Protein AF-A0A6G2DEZ3-F1 (afdb_monomer_lite)

Radius of gyration: 16.04 Å; chains: 1; bounding box: 42×24×45 Å

Secondary structure (DSSP, 8-state):
----HHHHH-B-STT-B---HHHHHHHHHHHHHT--S-EEEE--STTEEEEEE---TT---EEEEEESSSS-----B--GGGTT-EEE-SS-S---EEE--TTSB-

Organism: Streptococcus pneumoniae (NCBI:txid1313)

pLDDT: mean 96.43, std 2.33, range [85.75, 98.69]

Foldseek 3Di:
DDDDPCQQCWDDDPPTDDHPNVLVVLVVCCVVAAQAADKDWDPPDPFKTKIKHQGDVPHHIDIDIGGPDDDDDDKDARDLVQAQPWDDDSSPPDGDIDGQHNRRID

Sequence (106 aa):
PCVFYGDYYGISGQYAQEDFKEILDRLLAIRKDLAYGEQNDYFDHANCIGWVRSGAENQSPIAVLISNDQENSKSMFVDQEWTNQTFVDLLGNHQGQVTIDEEGYG

Structure (mmCIF, N/CA/C/O backbone):
data_AF-A0A6G2DEZ3-F1
#
_entry.id   AF-A0A6G2DEZ3-F1
#
loop_
_atom_site.group_PDB
_atom_site.id
_atom_site.type_symbol
_atom_site.label_atom_id
_atom_site.label_alt_id
_atom_site.label_comp_id
_atom_site.label_asym_id
_atom_site.label_entity_id
_atom_site.label_seq_id
_atom_site.pdbx_PDB_ins_code
_atom_site.Cartn_x
_atom_site.Cartn_y
_atom_site.Cartn_z
_atom_site.occupancy
_atom_site.B_iso_or_equiv
_atom_site.auth_seq_id
_atom_site.auth_comp_id
_atom_site.auth_asym_id
_atom_site.auth_atom_id
_atom_site.pdbx_PDB_model_num
ATOM 1 N N . PRO A 1 1 ? -5.723 6.405 -13.210 1.00 90.88 1 PRO A N 1
ATOM 2 C CA . PRO A 1 1 ? -4.257 6.237 -13.374 1.00 90.88 1 PRO A CA 1
ATOM 3 C C . PRO A 1 1 ? -3.970 5.842 -14.827 1.00 90.88 1 PRO A C 1
ATOM 5 O O . PRO A 1 1 ? -4.834 5.221 -15.441 1.00 90.88 1 PRO A O 1
ATOM 8 N N . CYS A 1 2 ? -2.813 6.220 -15.370 1.00 96.81 2 CYS A N 1
ATOM 9 C CA . CYS A 1 2 ? -2.348 5.794 -16.692 1.00 96.81 2 CYS A CA 1
ATOM 10 C C . CYS A 1 2 ? -1.050 5.010 -16.485 1.00 96.81 2 CYS A C 1
ATOM 12 O O . CYS A 1 2 ? -0.087 5.578 -15.977 1.00 96.81 2 CYS A O 1
ATOM 14 N N . VAL A 1 3 ? -1.053 3.712 -16.793 1.00 97.06 3 VAL A N 1
ATOM 15 C CA . VAL A 1 3 ? 0.139 2.865 -16.647 1.00 97.06 3 VAL A CA 1
ATOM 16 C C . VAL A 1 3 ? 1.068 3.126 -17.823 1.00 97.06 3 VAL A C 1
ATOM 18 O O . VAL A 1 3 ? 0.630 3.124 -18.975 1.00 97.06 3 VAL A O 1
ATOM 21 N N . PHE A 1 4 ? 2.346 3.347 -17.538 1.00 96.94 4 PHE A N 1
ATOM 22 C CA . PHE A 1 4 ? 3.345 3.529 -18.576 1.00 96.94 4 PHE A CA 1
ATOM 23 C C . PHE A 1 4 ? 3.762 2.176 -19.167 1.00 96.94 4 PHE A C 1
ATOM 25 O O . PHE A 1 4 ? 4.065 1.235 -18.438 1.00 96.94 4 PHE A O 1
ATOM 32 N N . TYR A 1 5 ? 3.792 2.077 -20.501 1.00 96.44 5 TYR A N 1
ATOM 33 C CA . TYR A 1 5 ? 4.124 0.833 -21.210 1.00 96.44 5 TYR A CA 1
ATOM 34 C C . TYR A 1 5 ? 5.487 0.270 -20.786 1.00 96.44 5 TYR A C 1
ATOM 36 O O . TYR A 1 5 ? 5.608 -0.933 -20.575 1.00 96.44 5 TYR A O 1
ATOM 44 N N . GLY A 1 6 ? 6.491 1.141 -20.634 1.00 97.25 6 GLY A N 1
ATOM 45 C CA . GLY A 1 6 ? 7.840 0.739 -20.240 1.00 97.25 6 GLY A CA 1
ATOM 46 C C . GLY A 1 6 ? 7.922 0.168 -18.828 1.00 97.25 6 GLY A C 1
ATOM 47 O O . GLY A 1 6 ? 8.690 -0.757 -18.609 1.00 97.25 6 GLY A O 1
ATOM 48 N N . ASP A 1 7 ? 7.089 0.635 -17.896 1.00 97.56 7 ASP A N 1
ATOM 49 C CA . ASP A 1 7 ? 7.053 0.064 -16.545 1.00 97.56 7 ASP A CA 1
ATOM 50 C C . ASP A 1 7 ? 6.359 -1.304 -16.533 1.00 97.56 7 ASP A C 1
ATOM 52 O O . ASP A 1 7 ? 6.645 -2.126 -15.674 1.00 97.56 7 ASP A O 1
ATOM 56 N N . TYR A 1 8 ? 5.457 -1.579 -17.480 1.00 98.12 8 TYR A N 1
ATOM 57 C CA . TYR A 1 8 ? 4.718 -2.845 -17.525 1.00 98.12 8 TYR A CA 1
ATOM 58 C C . TYR A 1 8 ? 5.400 -3.935 -18.364 1.00 98.12 8 TYR A C 1
ATOM 60 O O . TYR A 1 8 ? 5.286 -5.115 -18.046 1.00 98.12 8 TYR A O 1
ATOM 68 N N . TYR A 1 9 ? 6.081 -3.563 -19.450 1.00 97.50 9 TYR A N 1
ATOM 69 C CA . TYR A 1 9 ? 6.731 -4.505 -20.374 1.00 97.50 9 TYR A CA 1
ATOM 70 C C . TYR A 1 9 ? 8.258 -4.377 -20.422 1.00 97.50 9 TYR A C 1
ATOM 72 O O . TYR A 1 9 ? 8.906 -5.139 -21.139 1.00 97.50 9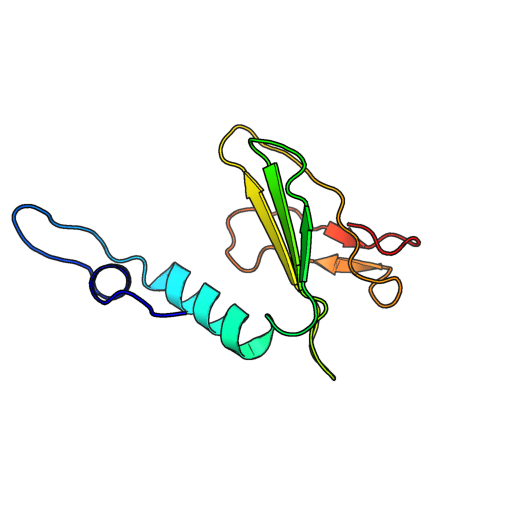 TYR A O 1
ATOM 80 N N . GLY A 1 10 ? 8.831 -3.414 -19.699 1.00 97.56 10 GLY A N 1
ATOM 81 C CA . GLY A 1 10 ? 10.248 -3.091 -19.770 1.00 97.56 10 GLY A CA 1
ATOM 82 C C . GLY A 1 10 ? 10.595 -2.302 -21.032 1.00 97.56 10 GLY A C 1
ATOM 83 O O . GLY A 1 10 ? 9.814 -2.181 -21.985 1.00 97.56 10 GLY A O 1
ATOM 84 N N . ILE A 1 11 ? 11.804 -1.752 -21.051 1.00 97.06 11 ILE A N 1
ATOM 85 C CA . ILE A 1 11 ? 12.391 -1.109 -22.230 1.00 97.06 11 ILE A CA 1
ATOM 86 C C . ILE A 1 11 ? 13.771 -1.718 -22.456 1.00 97.06 11 ILE A C 1
ATOM 88 O O . ILE A 1 11 ? 14.573 -1.826 -21.535 1.00 97.06 11 ILE A O 1
ATOM 92 N N . SER A 1 12 ? 14.075 -2.091 -23.697 1.00 96.00 12 SER A N 1
ATOM 93 C CA . SER A 1 12 ? 15.398 -2.573 -24.107 1.00 96.00 12 SER A CA 1
ATOM 94 C C . SER A 1 12 ? 16.208 -1.472 -24.798 1.00 96.00 12 SER A C 1
ATOM 96 O O . SER A 1 12 ? 15.640 -0.663 -25.531 1.00 96.00 12 SER A O 1
ATOM 98 N N . GLY A 1 13 ? 17.536 -1.486 -24.663 1.00 94.62 13 GLY A N 1
ATOM 99 C CA . GLY A 1 13 ? 18.442 -0.589 -25.391 1.00 94.62 13 GLY A CA 1
ATOM 100 C C . GLY A 1 13 ? 19.495 0.052 -24.491 1.00 94.62 13 GLY A C 1
ATOM 101 O O . GLY A 1 13 ? 19.772 -0.437 -23.402 1.00 94.62 13 GLY A O 1
ATOM 102 N N . GLN A 1 14 ? 20.079 1.164 -24.946 1.00 93.19 14 GLN A N 1
ATOM 103 C CA . GLN A 1 14 ? 21.107 1.902 -24.196 1.00 93.19 14 GLN A CA 1
ATOM 104 C C . GLN A 1 14 ? 20.608 2.408 -22.829 1.00 93.19 14 GLN A C 1
ATOM 106 O O . GLN A 1 14 ? 21.398 2.543 -21.900 1.00 93.19 14 GLN A O 1
ATOM 111 N N . TYR A 1 15 ? 19.304 2.662 -22.716 1.00 91.00 15 TYR A N 1
ATOM 112 C CA . TYR A 1 15 ? 18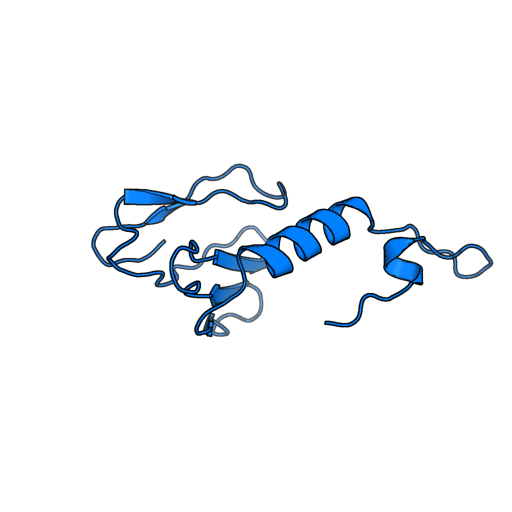.626 3.117 -21.502 1.00 91.00 15 TYR A CA 1
ATOM 113 C C . TYR A 1 15 ? 17.593 2.075 -21.062 1.00 91.00 15 TYR A C 1
ATOM 115 O O . TYR A 1 15 ? 16.414 2.384 -20.908 1.00 91.00 15 TYR A O 1
ATOM 123 N N . ALA A 1 16 ? 18.024 0.812 -20.987 1.00 94.31 16 ALA A N 1
ATOM 124 C CA . ALA A 1 16 ? 17.149 -0.289 -20.617 1.00 94.31 16 ALA A CA 1
ATOM 125 C C . ALA A 1 16 ? 16.604 -0.130 -19.190 1.00 94.31 16 ALA A C 1
ATOM 127 O O . ALA A 1 16 ? 17.307 0.345 -18.298 1.00 94.31 16 ALA A O 1
ATOM 128 N N . GLN A 1 17 ? 15.367 -0.575 -18.995 1.00 95.56 17 GLN A N 1
ATOM 129 C CA . GLN A 1 17 ? 14.705 -0.658 -17.700 1.00 95.56 17 GLN A CA 1
ATOM 130 C C . GLN A 1 17 ? 13.961 -1.990 -17.632 1.00 95.56 17 GLN A C 1
ATOM 132 O O . GLN A 1 17 ? 13.269 -2.359 -18.586 1.00 95.56 17 GLN A O 1
ATOM 137 N N . GLU A 1 18 ? 14.120 -2.703 -16.521 1.00 97.06 18 GLU A N 1
ATOM 138 C CA . GLU A 1 18 ? 13.313 -3.888 -16.233 1.00 97.06 18 GLU A CA 1
ATOM 139 C C . GLU A 1 18 ? 11.844 -3.502 -16.033 1.00 97.06 18 GLU A C 1
ATOM 141 O O . GLU A 1 18 ? 11.515 -2.351 -15.728 1.00 97.06 18 GLU A O 1
ATOM 146 N N . ASP A 1 19 ? 10.953 -4.465 -16.254 1.00 97.50 19 ASP A N 1
ATOM 147 C CA . ASP A 1 19 ? 9.545 -4.270 -15.954 1.00 97.50 19 ASP A CA 1
ATOM 148 C C . ASP A 1 19 ? 9.268 -4.362 -14.447 1.00 97.50 19 ASP A C 1
ATOM 150 O O . ASP A 1 19 ? 10.026 -4.930 -13.662 1.00 97.50 19 ASP A O 1
ATOM 154 N N . PHE A 1 20 ? 8.134 -3.796 -14.061 1.00 97.62 20 PHE A N 1
ATOM 155 C CA . PHE A 1 20 ? 7.535 -3.879 -12.738 1.00 97.62 20 PHE A CA 1
ATOM 156 C C . PHE A 1 20 ? 6.199 -4.621 -12.824 1.00 97.62 20 PHE A C 1
ATOM 158 O O . PHE A 1 20 ? 5.252 -4.307 -12.096 1.00 97.62 20 PHE A O 1
ATOM 165 N N . LYS A 1 21 ? 6.068 -5.579 -13.750 1.00 97.88 21 LYS A N 1
ATOM 166 C CA . LYS A 1 21 ? 4.772 -6.159 -14.104 1.00 97.88 21 LYS A CA 1
ATOM 167 C C . LYS A 1 21 ? 4.077 -6.798 -12.908 1.00 97.88 21 LYS A C 1
ATOM 169 O O . LYS A 1 21 ? 2.895 -6.548 -12.697 1.00 97.88 21 LYS A O 1
ATOM 174 N N . GLU A 1 22 ? 4.800 -7.581 -12.107 1.00 97.25 22 GLU A N 1
ATOM 175 C CA . GLU A 1 22 ? 4.201 -8.293 -10.971 1.00 97.25 22 GLU A CA 1
ATOM 176 C C . GLU A 1 22 ? 3.603 -7.325 -9.939 1.00 97.25 22 GLU A C 1
ATOM 178 O O . GLU A 1 22 ? 2.464 -7.501 -9.499 1.00 97.25 22 GLU A O 1
ATOM 183 N N . ILE A 1 23 ? 4.344 -6.276 -9.570 1.00 97.38 23 ILE A N 1
ATOM 184 C CA . ILE A 1 23 ? 3.860 -5.293 -8.598 1.00 97.38 23 ILE A CA 1
ATOM 185 C C . ILE A 1 23 ? 2.736 -4.433 -9.190 1.00 97.38 23 ILE A C 1
ATOM 187 O O . ILE A 1 23 ? 1.761 -4.130 -8.498 1.00 97.38 23 ILE A O 1
ATOM 191 N N . LEU A 1 24 ? 2.813 -4.096 -10.483 1.00 98.12 24 LEU A N 1
ATOM 192 C CA . LEU A 1 24 ? 1.756 -3.371 -11.183 1.00 98.12 24 LEU A CA 1
ATOM 193 C C . LEU A 1 24 ? 0.471 -4.194 -11.280 1.00 98.12 24 LEU A C 1
ATOM 195 O O . LEU A 1 24 ? -0.598 -3.637 -11.047 1.00 98.12 24 LEU A O 1
ATOM 199 N N . ASP A 1 25 ? 0.545 -5.498 -11.549 1.00 97.94 25 ASP A N 1
ATOM 200 C CA . ASP A 1 25 ? -0.626 -6.382 -11.574 1.00 97.94 25 ASP A CA 1
ATOM 201 C C . ASP A 1 25 ? -1.340 -6.389 -10.210 1.00 97.94 25 ASP A C 1
ATOM 203 O O . ASP A 1 25 ? -2.567 -6.248 -10.152 1.00 97.94 25 ASP A O 1
ATOM 207 N N . ARG A 1 26 ? -0.587 -6.447 -9.101 1.00 98.00 26 ARG A N 1
ATOM 208 C CA . ARG A 1 26 ? -1.145 -6.347 -7.738 1.00 98.00 26 ARG A CA 1
ATOM 209 C C . ARG A 1 26 ? -1.792 -4.985 -7.482 1.00 98.00 26 ARG A C 1
ATOM 211 O O . ARG A 1 26 ? -2.942 -4.926 -7.051 1.00 98.00 26 ARG A O 1
ATOM 218 N N . LEU A 1 27 ? -1.095 -3.888 -7.785 1.00 98.00 27 LEU A N 1
ATOM 219 C CA . LEU A 1 27 ? -1.619 -2.528 -7.604 1.00 98.00 27 LEU A CA 1
ATOM 220 C C . LEU A 1 27 ? -2.868 -2.267 -8.457 1.00 98.00 27 LEU A C 1
ATOM 222 O O . LEU A 1 27 ? -3.803 -1.608 -8.000 1.00 98.00 27 LEU A O 1
ATOM 226 N N . LEU A 1 28 ? -2.910 -2.793 -9.682 1.00 98.19 28 LEU A N 1
ATOM 227 C CA . LEU A 1 28 ? -4.062 -2.686 -10.575 1.00 98.19 28 LEU A CA 1
ATOM 228 C C . LEU A 1 28 ? -5.265 -3.469 -10.044 1.00 98.19 28 LEU A C 1
ATOM 230 O O . LEU A 1 28 ? -6.376 -2.938 -10.091 1.00 98.19 28 LEU A O 1
ATOM 234 N N . ALA A 1 29 ? -5.060 -4.671 -9.498 1.00 97.38 29 ALA A N 1
ATOM 235 C CA . ALA A 1 29 ? -6.117 -5.436 -8.835 1.00 97.38 29 ALA A CA 1
ATOM 236 C C . ALA A 1 29 ? -6.664 -4.690 -7.605 1.00 97.38 29 ALA A C 1
ATOM 238 O O . ALA A 1 29 ? -7.863 -4.433 -7.526 1.00 97.38 29 ALA A O 1
ATOM 239 N N . ILE A 1 30 ? -5.786 -4.212 -6.713 1.00 96.94 30 ILE A N 1
ATOM 240 C CA . ILE A 1 30 ? -6.176 -3.403 -5.542 1.00 96.94 30 ILE A CA 1
ATOM 241 C C . ILE A 1 30 ? -6.961 -2.160 -5.980 1.00 96.94 30 ILE A C 1
ATOM 243 O O . ILE A 1 30 ? -8.011 -1.838 -5.420 1.00 96.94 30 ILE A O 1
ATOM 247 N N . ARG A 1 31 ? -6.493 -1.460 -7.021 1.00 96.69 31 ARG A N 1
ATOM 248 C CA . ARG A 1 31 ? -7.175 -0.269 -7.541 1.00 96.69 31 ARG A CA 1
ATOM 249 C C . ARG A 1 31 ? -8.554 -0.583 -8.116 1.00 96.69 31 ARG A C 1
ATOM 251 O O . ARG A 1 31 ? -9.438 0.273 -8.020 1.00 96.69 31 ARG A O 1
ATOM 258 N N . LYS A 1 32 ? -8.708 -1.731 -8.772 1.00 96.00 32 LYS A N 1
ATOM 259 C CA . LYS A 1 32 ? -9.953 -2.161 -9.415 1.00 96.00 32 LYS A CA 1
ATOM 260 C C . LYS A 1 32 ? -10.988 -2.643 -8.403 1.00 96.00 32 LYS A C 1
ATOM 262 O O . LYS A 1 32 ? -12.168 -2.393 -8.615 1.00 96.00 32 LYS A O 1
ATOM 267 N N . ASP A 1 33 ? -10.554 -3.302 -7.334 1.00 95.31 33 ASP A N 1
ATOM 268 C CA . ASP A 1 33 ? -11.471 -4.038 -6.463 1.00 95.31 33 ASP A CA 1
ATOM 269 C C . ASP A 1 33 ? -11.665 -3.376 -5.087 1.00 95.31 33 ASP A C 1
ATOM 271 O O . ASP A 1 33 ? -12.711 -3.578 -4.477 1.00 95.31 33 ASP A O 1
ATOM 275 N N . LEU A 1 34 ? -10.710 -2.559 -4.610 1.00 96.12 34 LEU A N 1
ATOM 276 C CA . LEU A 1 34 ? -10.694 -2.070 -3.218 1.00 96.12 34 LEU A CA 1
ATOM 277 C C . LEU A 1 34 ? -10.519 -0.549 -3.060 1.00 96.12 34 LEU A C 1
ATOM 279 O O . LEU A 1 34 ? -11.073 0.045 -2.142 1.00 96.12 34 LEU A O 1
ATOM 283 N N . ALA A 1 35 ? -9.765 0.124 -3.936 1.00 96.31 35 ALA A N 1
ATOM 284 C CA . ALA A 1 35 ? -9.415 1.540 -3.747 1.00 96.31 35 ALA A CA 1
ATOM 285 C C . ALA A 1 35 ? -10.542 2.516 -4.159 1.00 96.31 35 ALA A C 1
ATOM 287 O O . ALA A 1 35 ? -10.392 3.307 -5.107 1.00 96.31 35 ALA A O 1
ATOM 288 N N . TYR A 1 36 ? -11.658 2.482 -3.433 1.00 96.25 36 TYR A N 1
ATOM 289 C CA . TYR A 1 36 ? -12.842 3.341 -3.571 1.00 96.25 36 TYR A CA 1
ATOM 290 C C . TYR A 1 36 ? -13.142 4.073 -2.255 1.00 96.25 36 TYR A C 1
ATOM 292 O O . TYR A 1 36 ? -12.376 3.973 -1.304 1.00 96.25 36 TYR A O 1
ATOM 300 N N . GLY A 1 37 ? -14.200 4.881 -2.227 1.00 97.25 37 GLY A N 1
ATOM 301 C CA . GLY A 1 37 ? -14.541 5.680 -1.050 1.00 97.25 37 GLY A CA 1
ATOM 302 C C . GLY A 1 37 ? -13.689 6.935 -0.876 1.00 97.25 37 GLY A C 1
ATOM 303 O O . GLY A 1 37 ? -12.824 7.245 -1.712 1.00 97.25 37 GLY A O 1
ATOM 304 N N . GLU A 1 38 ? -13.983 7.642 0.214 1.00 97.50 38 GLU A N 1
ATOM 305 C CA . GLU A 1 38 ? -13.280 8.840 0.668 1.00 97.50 38 GLU A CA 1
ATOM 306 C C . GLU A 1 38 ? -11.827 8.507 1.011 1.00 97.50 38 GLU A C 1
ATOM 308 O O . GLU A 1 38 ? -11.511 7.376 1.381 1.00 97.50 38 GLU A O 1
ATOM 313 N N . GLN A 1 39 ? -10.940 9.484 0.833 1.00 98.31 39 GLN A N 1
ATOM 314 C CA . GLN A 1 39 ? -9.532 9.362 1.178 1.00 98.31 39 GLN A CA 1
ATOM 315 C C . GLN A 1 39 ? -9.210 10.271 2.363 1.00 98.31 39 GLN A C 1
ATOM 317 O O . GLN A 1 39 ? -9.473 11.468 2.291 1.00 98.31 39 GLN A O 1
ATOM 322 N N . ASN A 1 40 ? -8.600 9.708 3.404 1.00 98.44 40 ASN A N 1
ATOM 323 C CA . ASN A 1 40 ? -8.062 10.447 4.543 1.00 98.44 40 ASN A CA 1
ATOM 324 C C . ASN A 1 40 ? -6.534 10.378 4.510 1.00 98.44 40 ASN A C 1
ATOM 326 O O . ASN A 1 40 ? -5.967 9.291 4.628 1.00 98.44 40 ASN A O 1
ATOM 330 N N . ASP A 1 41 ? -5.885 11.527 4.325 1.00 98.62 41 ASP A N 1
ATOM 331 C CA . ASP A 1 41 ? -4.436 11.640 4.143 1.00 98.62 41 ASP A CA 1
ATOM 332 C C . ASP A 1 41 ? -3.705 11.938 5.459 1.00 98.62 41 ASP A C 1
ATOM 334 O O . ASP A 1 41 ? -4.116 12.797 6.238 1.00 98.62 41 ASP A O 1
ATOM 338 N N . TYR A 1 42 ? -2.553 11.297 5.652 1.00 98.44 42 TYR A N 1
ATOM 339 C CA . TYR A 1 42 ? -1.662 11.489 6.794 1.00 98.44 42 TYR A CA 1
ATOM 340 C C . TYR A 1 42 ? -0.258 11.875 6.317 1.00 98.44 42 TYR A C 1
ATOM 342 O O . TYR A 1 42 ? 0.679 11.067 6.293 1.00 98.44 42 TYR A O 1
ATOM 350 N N . PHE A 1 43 ? -0.122 13.133 5.896 1.00 97.69 43 PHE A N 1
ATOM 351 C CA . PHE A 1 43 ? 1.122 13.725 5.383 1.00 97.69 43 PHE A CA 1
ATOM 352 C C . PHE A 1 43 ? 1.811 14.603 6.436 1.00 97.69 43 PHE A C 1
ATOM 354 O O . PHE A 1 43 ? 2.239 15.723 6.165 1.00 97.69 43 PHE A O 1
ATOM 361 N N . ASP A 1 44 ? 1.889 14.095 7.661 1.00 96.56 44 ASP A N 1
ATOM 362 C CA . ASP A 1 44 ? 2.402 14.777 8.854 1.00 96.56 44 ASP A CA 1
ATOM 363 C C . ASP A 1 44 ? 3.863 14.422 9.193 1.00 96.56 44 ASP A C 1
ATOM 365 O O . ASP A 1 44 ? 4.445 15.009 10.104 1.00 96.56 44 ASP A O 1
ATOM 369 N N . HIS A 1 45 ? 4.489 13.505 8.444 1.00 96.38 45 HIS A N 1
ATOM 370 C CA . HIS A 1 45 ? 5.888 13.120 8.630 1.00 96.38 45 HIS A CA 1
ATOM 371 C C . HIS A 1 45 ? 6.636 13.011 7.294 1.00 96.38 45 HIS A C 1
ATOM 373 O O . HIS A 1 45 ? 6.212 12.306 6.381 1.00 96.38 45 HIS A O 1
ATOM 379 N N . ALA A 1 46 ? 7.798 13.669 7.199 1.00 95.31 46 ALA A N 1
ATOM 380 C CA . ALA 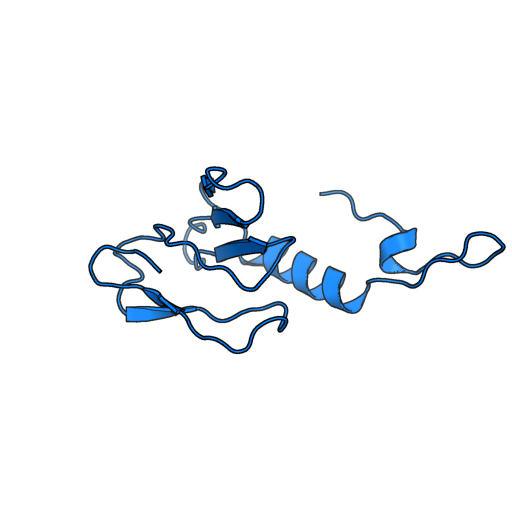A 1 46 ? 8.563 13.807 5.953 1.00 95.31 46 ALA A CA 1
ATOM 381 C C . ALA A 1 46 ? 8.985 12.467 5.319 1.00 95.31 46 ALA A C 1
ATOM 383 O O . ALA A 1 46 ? 9.069 12.370 4.097 1.00 95.31 46 ALA A O 1
ATOM 384 N N . ASN A 1 47 ? 9.212 11.444 6.154 1.00 96.88 47 ASN A N 1
ATOM 385 C CA . ASN A 1 47 ? 9.682 10.124 5.722 1.00 96.88 47 ASN A CA 1
ATOM 386 C C . ASN A 1 47 ? 8.668 8.986 5.951 1.00 96.88 47 ASN A C 1
ATOM 388 O O . ASN A 1 47 ? 9.029 7.815 5.858 1.00 96.88 47 ASN A O 1
ATOM 392 N N . CYS A 1 48 ? 7.430 9.297 6.350 1.00 97.56 48 CYS A N 1
ATOM 393 C CA . CYS A 1 48 ? 6.414 8.287 6.666 1.00 97.56 48 CYS A CA 1
ATOM 394 C C . CYS A 1 48 ? 5.029 8.873 6.398 1.00 97.56 48 CYS A C 1
ATOM 396 O O . CYS A 1 48 ? 4.486 9.613 7.220 1.00 97.56 48 CYS A O 1
ATOM 398 N N . ILE A 1 49 ? 4.476 8.563 5.234 1.00 98.06 49 ILE A N 1
ATOM 399 C CA . ILE A 1 49 ? 3.169 9.053 4.807 1.00 98.06 49 ILE A CA 1
ATOM 400 C C . ILE A 1 49 ? 2.209 7.889 4.646 1.00 98.06 49 ILE A C 1
ATOM 402 O O . ILE A 1 49 ? 2.620 6.772 4.332 1.00 98.06 49 ILE A O 1
ATOM 406 N N . GLY A 1 50 ? 0.925 8.157 4.817 1.00 98.38 50 GLY A N 1
ATOM 407 C CA . GLY A 1 50 ? -0.093 7.164 4.537 1.00 98.38 50 GLY A CA 1
ATOM 408 C C . GLY A 1 50 ? -1.430 7.791 4.215 1.00 98.38 50 GLY A C 1
ATOM 409 O O . GLY A 1 50 ? -1.605 9.003 4.339 1.00 98.38 50 GLY A O 1
ATOM 410 N N . TRP A 1 51 ? -2.353 6.962 3.759 1.00 98.69 51 TRP A N 1
ATOM 411 C CA . TRP A 1 51 ? -3.740 7.350 3.570 1.00 98.69 51 TRP A CA 1
ATOM 412 C C . TRP A 1 51 ? -4.650 6.137 3.688 1.00 98.69 51 TRP A C 1
ATOM 414 O O . TRP A 1 51 ? -4.269 5.014 3.342 1.00 98.69 51 TRP A O 1
ATOM 424 N N . VAL A 1 52 ? -5.875 6.384 4.133 1.00 98.69 52 VAL A N 1
ATOM 425 C CA . VAL A 1 52 ? -6.946 5.390 4.158 1.00 98.69 52 VAL A CA 1
ATOM 426 C C . VAL A 1 52 ? -7.946 5.717 3.068 1.00 98.69 52 VAL A C 1
ATOM 428 O O . VAL A 1 52 ? -8.322 6.871 2.885 1.00 98.69 52 VAL A O 1
ATOM 431 N N . ARG A 1 53 ? -8.381 4.696 2.336 1.00 98.38 53 ARG A N 1
ATOM 432 C CA . ARG A 1 53 ? -9.545 4.741 1.453 1.00 98.38 53 ARG A CA 1
ATOM 433 C C . ARG A 1 53 ? -10.663 3.968 2.129 1.00 98.38 53 ARG A C 1
ATOM 435 O O . ARG A 1 53 ? -10.470 2.786 2.393 1.00 98.38 53 ARG A O 1
ATOM 442 N N . SER A 1 54 ? -11.800 4.609 2.388 1.00 97.31 54 SER A N 1
ATOM 443 C CA . SER A 1 54 ? -12.878 4.019 3.199 1.00 97.31 54 SER A CA 1
ATOM 444 C C . SER A 1 54 ? -13.599 2.832 2.548 1.00 97.31 54 SER A C 1
ATOM 446 O O . SER A 1 54 ? -14.340 2.127 3.222 1.00 97.31 54 SER A O 1
ATOM 448 N N . GLY A 1 55 ? -13.373 2.582 1.255 1.00 96.00 55 GLY A N 1
ATOM 449 C CA . GLY A 1 55 ? -14.139 1.598 0.494 1.00 96.00 55 GLY A CA 1
ATOM 450 C C . GLY A 1 55 ? -15.483 2.162 0.018 1.00 96.00 55 GLY A C 1
ATOM 451 O O . GLY A 1 55 ? -15.908 3.257 0.388 1.00 96.00 55 GLY A O 1
ATOM 452 N N . ALA A 1 56 ? -16.135 1.449 -0.895 1.00 92.19 56 ALA A N 1
ATOM 453 C CA . ALA A 1 56 ? -17.518 1.710 -1.291 1.00 92.19 56 ALA A CA 1
ATOM 454 C C . ALA A 1 56 ? -18.461 0.658 -0.686 1.00 92.19 56 ALA A C 1
ATOM 456 O O . ALA A 1 56 ? -18.043 -0.203 0.083 1.00 92.19 56 ALA A O 1
ATOM 457 N N . GLU A 1 57 ? -19.743 0.711 -1.052 1.00 89.12 57 GLU A N 1
ATOM 458 C CA . GLU A 1 57 ? -20.732 -0.275 -0.615 1.00 89.12 57 GLU A CA 1
ATOM 459 C C . GLU A 1 57 ? -20.242 -1.711 -0.891 1.00 89.12 57 GLU A C 1
ATOM 461 O O . GLU A 1 57 ? -19.931 -2.066 -2.030 1.00 89.12 57 GLU A O 1
ATOM 466 N N . ASN A 1 58 ? -20.181 -2.534 0.161 1.00 85.75 58 ASN A N 1
ATOM 467 C CA . ASN A 1 58 ? -19.671 -3.912 0.138 1.00 85.75 58 ASN A CA 1
ATOM 468 C C . ASN A 1 58 ? -18.180 -4.068 -0.231 1.00 85.75 58 ASN A C 1
ATOM 470 O O . ASN A 1 58 ? -17.775 -5.142 -0.681 1.00 85.75 58 ASN A O 1
ATOM 474 N N . GLN A 1 59 ? -17.352 -3.036 -0.054 1.00 91.75 59 GLN A N 1
ATOM 475 C CA . GLN A 1 59 ? -15.900 -3.126 -0.231 1.00 91.75 59 GLN A CA 1
ATOM 476 C C . GLN A 1 59 ? -15.172 -2.808 1.072 1.00 91.75 59 GLN A C 1
ATOM 478 O O . GLN A 1 59 ? -15.516 -1.855 1.764 1.00 91.75 59 GLN A O 1
ATOM 483 N N . SER A 1 60 ? -14.132 -3.584 1.374 1.00 95.19 60 SER A N 1
ATOM 484 C CA . SER A 1 60 ? -13.236 -3.284 2.488 1.00 95.19 60 SER A CA 1
ATOM 485 C C . SER A 1 60 ? -12.452 -1.991 2.234 1.00 95.19 60 SER A C 1
ATOM 487 O O . SER A 1 60 ? -12.076 -1.727 1.085 1.00 95.19 60 SER A O 1
ATOM 489 N N . PRO A 1 61 ? -12.135 -1.216 3.283 1.00 97.62 61 PRO A N 1
ATOM 490 C CA . PRO A 1 61 ? -11.206 -0.112 3.182 1.00 97.62 61 PRO A CA 1
ATOM 491 C C . PRO A 1 61 ? -9.798 -0.642 2.917 1.00 97.62 61 PRO A C 1
ATOM 493 O O . PRO A 1 61 ? -9.478 -1.808 3.165 1.00 97.62 61 PRO A O 1
ATOM 496 N N . ILE A 1 62 ? -8.931 0.243 2.439 1.00 98.19 62 ILE A N 1
ATOM 497 C CA . ILE A 1 62 ? -7.496 -0.024 2.346 1.00 98.19 62 ILE A CA 1
ATOM 498 C C . ILE A 1 62 ? -6.725 1.084 3.040 1.00 98.19 62 ILE A C 1
ATOM 500 O O . ILE A 1 62 ? -7.068 2.259 2.925 1.00 98.19 62 ILE A O 1
ATOM 504 N N . ALA A 1 63 ? -5.647 0.698 3.707 1.00 98.19 63 ALA A N 1
ATOM 505 C CA . ALA A 1 63 ? -4.639 1.609 4.212 1.00 98.19 63 ALA A CA 1
ATOM 506 C C . ALA A 1 63 ? -3.376 1.463 3.362 1.00 98.19 63 ALA A C 1
ATOM 508 O O . ALA A 1 63 ? -2.964 0.350 3.028 1.00 98.19 63 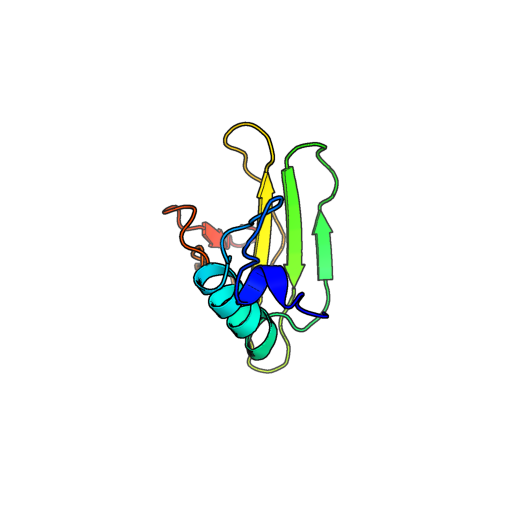ALA A O 1
ATOM 509 N N . VAL A 1 64 ? -2.765 2.585 2.998 1.00 97.88 64 VAL A N 1
ATOM 510 C CA . VAL A 1 64 ? -1.462 2.622 2.334 1.00 97.88 64 VAL A CA 1
ATOM 511 C C . VAL A 1 64 ? -0.490 3.331 3.258 1.00 97.88 64 VAL A C 1
ATOM 513 O O . VAL A 1 64 ? -0.791 4.416 3.744 1.00 97.88 64 VAL A O 1
ATOM 516 N N . LEU A 1 65 ? 0.675 2.726 3.477 1.00 97.25 65 LEU A N 1
ATOM 517 C CA . LEU A 1 65 ? 1.767 3.292 4.260 1.00 97.25 65 LEU A CA 1
ATOM 518 C C . LEU A 1 65 ? 3.045 3.234 3.428 1.00 97.25 65 LEU A C 1
ATOM 520 O O . LEU A 1 65 ? 3.380 2.195 2.860 1.00 97.25 65 LEU A O 1
ATOM 524 N N . ILE A 1 66 ? 3.748 4.357 3.339 1.00 96.75 66 ILE A N 1
ATOM 525 C CA . ILE A 1 66 ? 4.997 4.483 2.594 1.00 96.75 66 ILE A CA 1
ATOM 526 C C . ILE A 1 66 ? 6.024 5.139 3.505 1.00 96.75 66 ILE A C 1
ATOM 528 O O . ILE A 1 66 ? 5.793 6.228 4.035 1.00 96.75 66 ILE A O 1
ATOM 532 N N . SER A 1 67 ? 7.188 4.503 3.625 1.00 95.69 67 SER A N 1
ATOM 533 C CA . SER A 1 67 ? 8.378 5.117 4.199 1.00 95.69 67 SER A CA 1
ATOM 534 C C . SER A 1 67 ? 9.526 5.097 3.196 1.00 95.69 67 SER A C 1
ATOM 536 O O . SER A 1 67 ? 9.644 4.176 2.390 1.00 95.69 67 SER A O 1
ATOM 538 N N . ASN A 1 68 ? 10.347 6.142 3.223 1.00 95.94 68 ASN A N 1
ATOM 539 C CA . ASN A 1 68 ? 11.546 6.286 2.396 1.00 95.94 68 ASN A CA 1
ATOM 540 C C . ASN A 1 68 ? 12.836 6.344 3.239 1.00 95.94 68 ASN A C 1
ATOM 542 O O . ASN A 1 68 ? 13.874 6.764 2.731 1.00 95.94 68 ASN A O 1
ATOM 546 N N . ASP A 1 69 ? 12.758 5.953 4.512 1.00 93.50 69 ASP A N 1
ATOM 547 C CA . ASP A 1 69 ? 13.877 5.903 5.455 1.00 93.50 69 ASP A CA 1
ATOM 548 C C . ASP A 1 69 ? 13.875 4.534 6.171 1.00 93.50 69 ASP A C 1
ATOM 550 O O . ASP A 1 69 ? 13.604 3.508 5.545 1.00 93.50 69 ASP A O 1
ATOM 554 N N . GLN A 1 70 ? 14.202 4.490 7.462 1.00 91.56 70 GLN A N 1
ATOM 555 C CA . GLN A 1 70 ? 14.160 3.281 8.283 1.00 91.56 70 GLN A CA 1
ATOM 556 C C . GLN A 1 70 ? 12.720 2.821 8.552 1.00 91.56 70 GLN A C 1
ATOM 558 O O . GLN A 1 70 ? 11.757 3.535 8.273 1.00 91.56 70 GLN A O 1
ATOM 563 N N . GLU A 1 71 ? 12.588 1.629 9.141 1.00 90.94 71 GLU A N 1
ATOM 564 C CA . GLU A 1 71 ? 11.305 1.102 9.603 1.00 90.94 71 GLU A CA 1
ATOM 565 C C . GLU A 1 71 ? 10.553 2.142 10.441 1.00 90.94 71 GLU A C 1
ATOM 567 O O . GLU A 1 71 ? 11.106 2.774 11.346 1.00 90.94 71 GLU A O 1
ATOM 572 N N . ASN A 1 72 ? 9.285 2.345 10.097 1.00 93.50 72 ASN A N 1
ATOM 573 C CA . ASN A 1 72 ? 8.457 3.379 10.685 1.00 93.50 72 ASN A CA 1
ATOM 574 C C . ASN A 1 72 ? 7.015 2.885 10.804 1.00 93.50 72 ASN A C 1
ATOM 576 O O . ASN A 1 72 ? 6.612 1.927 10.146 1.00 93.50 72 ASN A O 1
ATOM 580 N N . SER A 1 73 ? 6.236 3.555 11.642 1.00 94.81 73 SER A N 1
ATOM 581 C CA . SER A 1 73 ? 4.832 3.239 11.875 1.00 94.81 73 SER A CA 1
ATOM 582 C C . SER A 1 73 ? 3.999 4.510 11.853 1.00 94.81 73 SER A C 1
ATOM 584 O O . SER A 1 73 ? 4.509 5.624 12.008 1.00 94.81 73 SER A O 1
ATOM 586 N N . LYS A 1 74 ? 2.702 4.347 11.621 1.00 96.00 74 LYS A N 1
ATOM 587 C CA . LYS A 1 74 ? 1.740 5.437 11.644 1.00 96.00 74 LYS A CA 1
ATOM 588 C C . LYS A 1 74 ? 0.388 4.872 12.035 1.00 96.00 74 LYS A C 1
ATOM 590 O O . LYS A 1 74 ? -0.051 3.920 11.406 1.00 96.00 74 LYS A O 1
ATOM 595 N N . SER A 1 75 ? -0.243 5.494 13.025 1.00 97.81 75 SER A N 1
ATOM 596 C CA . SER A 1 75 ? -1.626 5.195 13.378 1.00 97.81 75 SER A CA 1
ATOM 597 C C . SER A 1 75 ? -2.563 5.931 12.424 1.00 97.81 75 SER A C 1
ATOM 599 O O . SER A 1 75 ? -2.435 7.147 12.246 1.00 97.81 75 SER A O 1
ATOM 601 N N . MET A 1 76 ? -3.470 5.200 11.783 1.00 98.56 76 MET A N 1
ATOM 602 C CA . MET A 1 76 ? -4.448 5.739 10.840 1.00 98.56 76 MET A CA 1
ATOM 603 C C . MET A 1 76 ? -5.851 5.252 11.201 1.00 98.56 76 MET A C 1
ATOM 605 O O . MET A 1 76 ? -6.054 4.085 11.522 1.00 98.56 76 MET A O 1
ATOM 609 N N . PHE A 1 77 ? -6.825 6.157 11.134 1.00 98.56 77 PHE A N 1
ATOM 610 C CA . PHE A 1 77 ? -8.230 5.847 11.371 1.00 98.56 77 PHE A CA 1
ATOM 611 C C . PHE A 1 77 ? -8.813 5.158 10.140 1.00 98.56 77 PHE A C 1
ATOM 613 O O . PHE A 1 77 ? -8.754 5.703 9.033 1.00 98.56 77 PHE A O 1
ATOM 620 N N . VAL A 1 78 ? -9.382 3.974 10.341 1.00 98.06 78 VAL A N 1
ATOM 621 C CA . VAL A 1 78 ? -10.052 3.197 9.301 1.00 98.06 78 VAL A CA 1
ATOM 622 C C . VAL A 1 78 ? -11.554 3.426 9.381 1.00 98.06 78 VAL A C 1
ATOM 624 O O . VAL A 1 78 ? -12.106 4.106 8.523 1.00 98.06 78 VAL A O 1
ATOM 627 N N . ASP A 1 79 ? -12.180 2.861 10.408 1.00 96.69 79 ASP A N 1
ATOM 628 C CA . ASP A 1 79 ? -13.535 3.115 10.900 1.00 96.69 79 ASP A CA 1
ATOM 629 C C . ASP A 1 79 ? -13.750 2.181 12.106 1.00 96.69 79 ASP A C 1
ATOM 631 O O . ASP A 1 79 ? -13.142 1.107 12.180 1.00 96.69 79 ASP A O 1
ATOM 635 N N . GLN A 1 80 ? -14.645 2.533 13.028 1.00 97.38 80 GLN A N 1
ATOM 636 C CA . GLN A 1 80 ? -15.022 1.649 14.134 1.00 97.38 80 GLN A CA 1
ATOM 637 C C . GLN A 1 80 ? -15.713 0.362 13.651 1.00 97.38 80 GLN A C 1
ATOM 639 O O . GLN A 1 80 ? -15.624 -0.662 14.331 1.00 97.38 80 GLN A O 1
ATOM 644 N N . GLU A 1 81 ? -16.345 0.359 12.471 1.00 96.38 81 GLU A N 1
ATOM 645 C CA . GLU A 1 81 ? -16.909 -0.854 11.853 1.00 96.38 81 GLU A CA 1
ATOM 646 C C . GLU A 1 81 ? -15.856 -1.961 11.640 1.00 96.38 81 GLU A C 1
ATOM 648 O O . GLU A 1 81 ? -16.181 -3.149 11.686 1.00 96.38 81 GLU A O 1
ATOM 653 N N . TRP A 1 82 ? -14.583 -1.589 11.473 1.00 96.56 82 TRP A N 1
ATOM 654 C CA . TRP A 1 82 ? -13.479 -2.521 11.226 1.00 96.56 82 TRP A CA 1
ATOM 655 C C . TRP A 1 82 ? -12.740 -2.956 12.495 1.00 96.56 82 TRP A C 1
ATOM 657 O O . TRP A 1 82 ? -11.743 -3.667 12.393 1.00 96.56 82 TRP A O 1
ATOM 667 N N . THR A 1 83 ? -13.233 -2.600 13.685 1.00 98.25 83 THR A N 1
ATOM 668 C CA . THR A 1 83 ? -12.668 -3.026 14.978 1.00 98.25 83 THR A CA 1
ATOM 669 C C . THR A 1 83 ? -12.441 -4.544 15.026 1.00 98.25 83 THR A C 1
ATOM 671 O O . THR A 1 83 ? -13.295 -5.336 14.613 1.00 98.25 83 THR A O 1
ATOM 674 N N . ASN A 1 84 ? -11.297 -4.967 15.568 1.00 98.12 84 ASN A N 1
ATOM 675 C CA . ASN A 1 84 ? -10.814 -6.353 15.638 1.00 98.12 84 ASN A CA 1
ATOM 676 C C . ASN A 1 84 ? -10.547 -7.036 14.283 1.00 98.12 84 ASN A C 1
ATOM 678 O O . ASN A 1 84 ? -10.182 -8.214 14.268 1.00 98.12 84 ASN A O 1
ATOM 682 N N . GLN A 1 85 ? -10.703 -6.344 13.151 1.00 98.06 85 GLN A N 1
ATOM 683 C CA . GLN A 1 85 ? -10.285 -6.874 11.854 1.00 98.06 85 GLN A CA 1
ATOM 684 C C . GLN A 1 85 ? -8.778 -6.713 11.684 1.00 98.06 85 GLN A C 1
ATOM 686 O O . GLN A 1 85 ? -8.185 -5.724 12.116 1.00 98.06 85 GLN A O 1
ATOM 691 N N . THR A 1 86 ? -8.161 -7.696 11.032 1.00 98.00 86 THR A N 1
ATOM 692 C CA . THR A 1 86 ? -6.718 -7.724 10.800 1.00 98.00 86 THR A CA 1
ATOM 693 C C . THR A 1 86 ? -6.403 -7.427 9.339 1.00 98.00 86 THR A C 1
ATOM 695 O O . THR A 1 86 ? -6.856 -8.126 8.433 1.00 98.00 86 THR A O 1
ATOM 698 N N . PHE A 1 87 ? -5.585 -6.405 9.124 1.00 97.88 87 PHE A N 1
ATOM 699 C CA . PHE A 1 87 ? -5.063 -5.983 7.83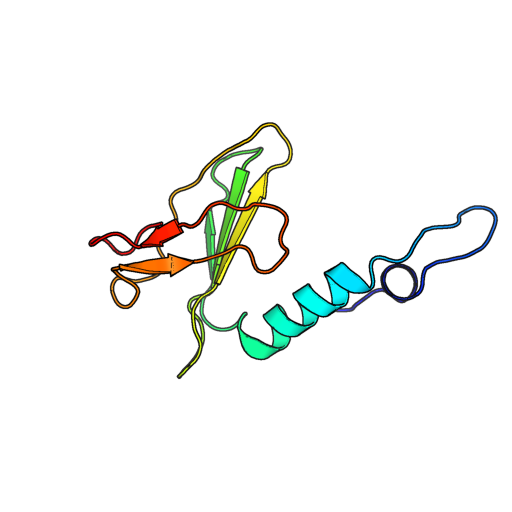5 1.00 97.88 87 PHE A CA 1
ATOM 700 C C . PHE A 1 87 ? -3.694 -6.619 7.594 1.00 97.88 87 PHE A C 1
ATOM 702 O O . PHE A 1 87 ? -2.896 -6.818 8.515 1.00 97.88 87 PHE A O 1
ATOM 709 N N . VAL A 1 88 ? -3.430 -6.932 6.327 1.00 97.19 88 VAL A N 1
ATOM 710 C CA . VAL A 1 88 ? -2.182 -7.537 5.852 1.00 97.19 88 VAL A CA 1
ATOM 711 C C . VAL A 1 88 ? -1.677 -6.790 4.624 1.00 97.19 88 VAL A C 1
ATOM 713 O O . VAL A 1 88 ? -2.465 -6.217 3.868 1.00 97.19 88 VAL A O 1
ATOM 716 N N . ASP A 1 89 ? -0.367 -6.818 4.398 1.00 97.00 89 ASP A N 1
ATOM 717 C CA . ASP A 1 89 ? 0.231 -6.194 3.221 1.00 97.00 89 ASP A CA 1
ATOM 718 C C . ASP A 1 89 ? -0.057 -7.007 1.946 1.00 97.00 89 ASP A C 1
ATOM 720 O O . ASP A 1 89 ? 0.463 -8.106 1.742 1.00 97.00 89 ASP A O 1
ATOM 724 N N . LEU A 1 90 ? -0.867 -6.435 1.052 1.00 96.62 90 LEU A N 1
ATOM 725 C CA . LEU A 1 90 ? -1.230 -7.039 -0.234 1.00 96.62 90 LEU A CA 1
ATOM 726 C C . LEU A 1 90 ? -0.072 -7.041 -1.252 1.00 96.62 90 LEU A C 1
ATOM 728 O O . LEU A 1 90 ? -0.096 -7.817 -2.216 1.00 96.62 90 LEU A O 1
ATOM 732 N N . LEU A 1 91 ? 0.944 -6.196 -1.055 1.00 96.19 91 LEU A N 1
ATOM 733 C CA . LEU A 1 91 ? 2.146 -6.154 -1.892 1.00 96.19 91 LEU A CA 1
ATOM 734 C C . LEU A 1 91 ? 3.239 -7.108 -1.389 1.00 96.19 91 LEU A C 1
ATOM 736 O O . LEU A 1 91 ? 4.111 -7.478 -2.170 1.00 96.19 91 LEU A O 1
ATOM 740 N N . GLY A 1 92 ? 3.152 -7.567 -0.136 1.00 94.44 92 GLY A N 1
ATOM 741 C CA . GLY A 1 92 ? 4.070 -8.547 0.452 1.00 94.44 92 GLY A CA 1
ATOM 742 C C . GLY A 1 92 ? 5.457 -8.001 0.809 1.00 94.44 92 GLY A C 1
ATOM 743 O O . GLY A 1 92 ? 6.393 -8.784 0.961 1.00 94.44 92 GLY A O 1
ATOM 744 N N . ASN A 1 93 ? 5.598 -6.684 0.948 1.00 92.88 93 ASN A N 1
ATOM 745 C CA . ASN A 1 93 ? 6.823 -6.019 1.390 1.00 92.88 93 ASN A CA 1
ATOM 746 C C . ASN A 1 93 ? 7.058 -6.188 2.899 1.00 92.88 93 ASN A C 1
ATOM 748 O O . ASN A 1 93 ? 8.205 -6.182 3.345 1.00 92.88 93 ASN A O 1
ATOM 752 N N . HIS A 1 94 ? 5.989 -6.344 3.687 1.00 92.62 94 HIS A N 1
ATOM 753 C CA . HIS A 1 94 ? 6.059 -6.506 5.137 1.00 92.62 94 HIS A CA 1
ATOM 754 C C . HIS A 1 94 ? 5.192 -7.676 5.633 1.00 92.62 94 HIS A C 1
ATOM 756 O O . HIS A 1 94 ? 4.080 -7.887 5.159 1.00 92.62 94 HIS A O 1
ATOM 762 N N . GLN A 1 95 ? 5.695 -8.447 6.605 1.00 93.00 95 GLN A N 1
ATOM 763 C CA . GLN A 1 95 ? 4.989 -9.620 7.157 1.00 93.00 95 GLN A CA 1
ATOM 764 C C . GLN A 1 95 ? 4.110 -9.298 8.374 1.00 93.00 95 GLN A C 1
ATOM 766 O O . GLN A 1 95 ? 3.373 -10.164 8.849 1.00 93.00 95 GLN A O 1
ATOM 771 N N . GLY A 1 96 ? 4.207 -8.079 8.907 1.00 91.31 96 GLY A N 1
ATOM 772 C CA . GLY A 1 96 ? 3.403 -7.642 10.042 1.00 91.31 96 GLY A CA 1
ATOM 773 C C . GLY A 1 96 ? 1.913 -7.606 9.715 1.00 91.31 96 GLY A C 1
ATOM 774 O O . GLY A 1 96 ? 1.508 -7.316 8.590 1.00 91.31 96 GLY A O 1
ATOM 775 N N . GLN A 1 97 ? 1.115 -7.891 10.736 1.00 96.62 97 GLN A N 1
ATOM 776 C CA . GLN A 1 97 ? -0.337 -7.800 10.706 1.00 96.62 97 GLN A CA 1
ATOM 777 C C . GLN A 1 97 ? -0.766 -6.652 11.614 1.00 96.62 97 GLN A C 1
ATOM 779 O O . GLN A 1 97 ? -0.190 -6.479 12.690 1.00 96.62 97 GLN A O 1
ATOM 784 N N . VAL A 1 98 ? -1.765 -5.885 11.188 1.00 97.75 98 VAL A N 1
ATOM 785 C CA . VAL A 1 98 ? -2.289 -4.740 11.943 1.00 97.75 98 VAL A CA 1
ATOM 786 C C . VAL A 1 98 ? -3.738 -5.023 12.295 1.00 97.75 98 VAL A C 1
ATOM 788 O O . VAL A 1 98 ? -4.549 -5.243 11.402 1.00 97.75 98 VAL A O 1
ATOM 791 N N . THR A 1 99 ? -4.065 -5.042 13.583 1.00 98.44 99 THR A N 1
ATOM 792 C CA . THR A 1 99 ? -5.445 -5.211 14.047 1.00 98.44 99 THR A CA 1
ATOM 793 C C . THR A 1 99 ? -6.009 -3.854 14.421 1.00 98.44 99 THR A C 1
ATOM 795 O O . THR A 1 99 ? -5.378 -3.138 15.194 1.00 98.44 99 THR A O 1
ATOM 798 N N . ILE A 1 100 ? -7.188 -3.531 13.892 1.00 98.56 100 ILE A N 1
ATOM 799 C CA . ILE A 1 100 ? -7.874 -2.278 14.205 1.00 98.56 100 ILE A CA 1
ATOM 800 C C . ILE A 1 100 ? -8.393 -2.327 15.644 1.00 98.56 100 ILE A C 1
ATOM 802 O O . ILE A 1 100 ? -9.062 -3.289 16.036 1.00 98.56 100 ILE A O 1
ATOM 806 N N . ASP A 1 101 ? -8.066 -1.305 16.423 1.00 98.62 101 ASP A N 1
ATOM 807 C CA . 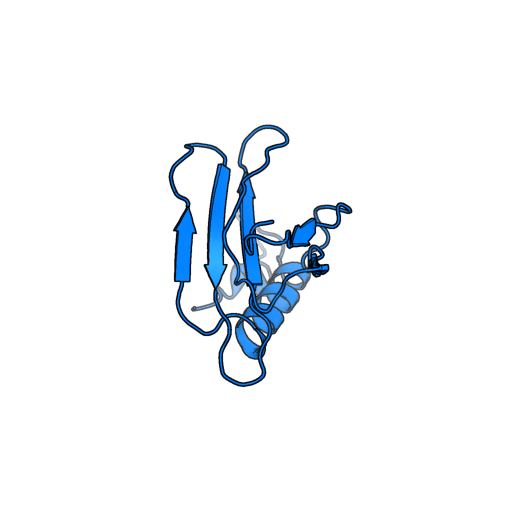ASP A 1 101 ? -8.462 -1.167 17.818 1.00 98.62 101 ASP A CA 1
ATOM 808 C C . ASP A 1 101 ? -9.926 -0.723 17.988 1.00 98.62 101 ASP A C 1
ATOM 810 O O . ASP A 1 101 ? -10.658 -0.507 17.022 1.00 98.62 101 ASP A O 1
ATOM 814 N N . GLU A 1 102 ? -10.369 -0.614 19.244 1.00 98.38 102 GLU A N 1
ATOM 815 C CA . GLU A 1 102 ? -11.742 -0.226 19.604 1.00 98.38 102 GLU A CA 1
ATOM 816 C C . GLU A 1 102 ? -12.099 1.216 19.212 1.00 98.38 102 GLU A C 1
ATOM 818 O O . GLU A 1 102 ? -13.279 1.566 19.143 1.00 98.38 102 GLU A O 1
ATOM 823 N N . GLU A 1 103 ? -11.098 2.059 18.954 1.00 98.25 103 GLU A N 1
ATOM 824 C CA . GLU A 1 103 ? -11.292 3.437 18.510 1.00 98.25 103 GLU A CA 1
ATOM 825 C C . GLU A 1 103 ? -11.341 3.546 16.977 1.00 98.25 103 GLU A C 1
ATOM 827 O O . GLU A 1 103 ? -11.662 4.617 16.458 1.00 98.25 103 GLU A O 1
ATOM 832 N N . GLY A 1 104 ? -11.105 2.445 16.252 1.00 98.25 104 GLY A N 1
ATOM 833 C CA . GLY A 1 104 ? -11.097 2.387 14.791 1.00 98.25 104 GLY A CA 1
ATOM 834 C C . GLY A 1 104 ? -9.731 2.686 14.167 1.00 98.25 104 GLY A C 1
ATOM 835 O O . GLY A 1 104 ? -9.674 2.970 12.968 1.00 98.25 104 GLY A O 1
ATOM 836 N N . TYR A 1 105 ? -8.645 2.644 14.943 1.00 98.56 105 TYR A N 1
ATOM 837 C CA . TYR A 1 105 ? -7.281 2.921 14.486 1.00 98.56 105 TYR A CA 1
ATOM 838 C C . TYR A 1 105 ? -6.448 1.649 14.324 1.00 98.56 105 TYR A C 1
ATOM 840 O O . TYR A 1 105 ? -6.633 0.665 15.036 1.00 98.56 105 TYR A O 1
ATOM 848 N N . GLY A 1 106 ? -5.497 1.686 13.393 1.00 96.69 106 GLY A N 1
ATOM 849 C CA . GLY A 1 106 ? -4.467 0.663 13.188 1.00 96.69 106 GLY A CA 1
ATOM 850 C C . GLY A 1 106 ? -3.132 1.277 12.811 1.00 96.69 106 GLY A C 1
ATOM 851 O O . GLY A 1 106 ? -3.135 2.442 12.350 1.00 96.69 106 GLY A O 1
#

InterPro domains:
  IPR013780 Glycosyl hydrolase, all-beta [G3DSA:2.60.40.1180] (37-106)
  IPR015237 Alpha-amylase C-terminal, prokaryotic [PF09154] (63-106)